Protein AF-A0A0C4YK87-F1 (afdb_monomer_lite)

Secondary structure (DSSP, 8-state):
------SSHHHHHHHHHHHHHHHHHS-HHHHHHHHHHHHHHHHHHHHHHH--EEEE-TTS--EEEEPTTS-EE-HHHHHHHHHHHGGGG-HHHHHHHHHHHSTT--

Organism: NCBI:txid68895

Foldseek 3Di:
DDDPQDLELSVLVVLLVVLLVLLVPPDLVVLLVVLVVSLVSLLSSCCVQFVWDWDADPVRPAIWTAGPQGDIGGSSVLSSCCSHVNPVSRSSVVVVCCCVVSVPGD

Radius of gyration: 13.45 Å; chains: 1; bounding box: 34×31×36 Å

pLDDT: mean 90.08, std 13.36, range [35.16, 98.38]

Sequence (106 aa):
MGVDVGYDKGGVEWLDGFVNGQHEKASDELKEQLVQTLGSFFGECLRHAYGGEWKQEEDGASWYISFPKGGATFPFNKVRKNLMNGPGDSVLGLFTVIPGIFPDGP

Structure (mmCIF, N/CA/C/O backbone):
data_AF-A0A0C4YK87-F1
#
_entry.id   AF-A0A0C4YK87-F1
#
loop_
_atom_site.group_PDB
_atom_site.id
_atom_site.type_symbol
_atom_site.label_atom_id
_atom_site.label_alt_id
_atom_site.label_comp_id
_atom_site.label_asym_id
_atom_site.label_entity_id
_atom_site.label_seq_id
_atom_site.pdbx_PDB_ins_code
_atom_site.Cartn_x
_atom_site.Cartn_y
_atom_site.Cartn_z
_atom_site.occupancy
_atom_site.B_iso_or_equiv
_atom_site.auth_seq_id
_atom_site.auth_comp_id
_atom_site.auth_asym_id
_atom_site.auth_atom_id
_atom_site.pdbx_PDB_model_num
ATOM 1 N N . MET A 1 1 ? -12.922 -19.584 8.282 1.00 35.16 1 MET A N 1
ATOM 2 C CA . MET A 1 1 ? -12.436 -19.555 6.888 1.00 35.16 1 MET A CA 1
ATOM 3 C C . MET A 1 1 ? -11.298 -18.556 6.841 1.00 35.16 1 MET A C 1
ATOM 5 O O . MET A 1 1 ? -11.550 -17.387 7.095 1.00 35.16 1 MET A O 1
ATOM 9 N N . GLY A 1 2 ? -10.063 -19.022 6.655 1.00 47.53 2 GLY A N 1
ATOM 10 C CA . GLY A 1 2 ? -8.928 -18.141 6.373 1.00 47.53 2 GLY A CA 1
ATOM 11 C C . GLY A 1 2 ? -8.921 -17.853 4.878 1.00 47.53 2 GLY A C 1
ATOM 12 O O . GLY A 1 2 ? -9.050 -18.789 4.093 1.00 47.53 2 GLY A O 1
ATOM 13 N N . VAL A 1 3 ? -8.874 -16.581 4.496 1.00 53.72 3 VAL A N 1
ATOM 14 C CA . VAL A 1 3 ? -8.658 -16.193 3.099 1.00 53.72 3 VAL A CA 1
ATOM 15 C C . VAL A 1 3 ? -7.180 -16.434 2.809 1.00 53.72 3 VAL A C 1
ATOM 17 O O . VAL A 1 3 ? -6.334 -15.950 3.559 1.00 53.72 3 VAL A O 1
ATOM 20 N N . ASP A 1 4 ? -6.879 -17.205 1.768 1.00 52.91 4 ASP A N 1
ATOM 21 C CA . ASP A 1 4 ? -5.517 -17.341 1.255 1.00 52.91 4 ASP A CA 1
ATOM 22 C C . ASP A 1 4 ? -5.186 -16.059 0.480 1.00 52.91 4 ASP A C 1
ATOM 24 O O . ASP A 1 4 ? -5.587 -15.885 -0.670 1.00 52.91 4 ASP A O 1
ATOM 28 N N . VAL A 1 5 ? -4.592 -15.086 1.172 1.00 60.34 5 VAL A N 1
ATOM 29 C CA . VAL A 1 5 ? -4.176 -13.804 0.594 1.00 60.34 5 VAL A CA 1
ATOM 30 C C . VAL A 1 5 ? -2.758 -13.946 0.053 1.00 60.34 5 VAL A C 1
ATOM 32 O O . VAL A 1 5 ? -1.781 -13.801 0.786 1.00 60.34 5 VAL A O 1
ATOM 35 N N . GLY A 1 6 ? -2.652 -14.243 -1.241 1.00 72.19 6 GLY A N 1
ATOM 36 C CA . GLY A 1 6 ? -1.391 -14.144 -1.974 1.00 72.19 6 GLY A CA 1
ATOM 37 C C . GLY A 1 6 ? -0.946 -12.688 -2.155 1.00 72.19 6 GLY A C 1
ATOM 38 O O . GLY A 1 6 ? -1.739 -11.758 -2.020 1.00 72.19 6 GLY A O 1
ATOM 39 N N . TYR A 1 7 ? 0.324 -12.472 -2.507 1.00 80.69 7 TYR A N 1
ATOM 40 C CA . TYR A 1 7 ? 0.864 -11.151 -2.875 1.00 80.69 7 TYR A CA 1
ATOM 41 C C . TYR A 1 7 ? 0.557 -10.800 -4.337 1.00 80.69 7 TYR A C 1
ATOM 43 O O . TYR A 1 7 ? 1.439 -10.437 -5.115 1.00 80.69 7 TYR A O 1
ATOM 51 N N . ASP A 1 8 ? -0.699 -10.972 -4.726 1.00 81.19 8 ASP A N 1
ATOM 52 C CA . ASP A 1 8 ? -1.203 -10.763 -6.076 1.00 81.19 8 ASP A CA 1
ATOM 53 C C . ASP A 1 8 ? -2.380 -9.777 -6.067 1.00 81.19 8 ASP A C 1
ATOM 55 O O . ASP A 1 8 ? -2.696 -9.142 -5.057 1.00 81.19 8 ASP A O 1
ATOM 59 N N . LYS A 1 9 ? -3.048 -9.630 -7.214 1.00 88.31 9 LYS A N 1
ATOM 60 C CA . LYS A 1 9 ? -4.214 -8.753 -7.329 1.00 88.31 9 LYS A CA 1
ATOM 61 C C . LYS A 1 9 ? -5.317 -9.106 -6.317 1.00 88.31 9 LYS A C 1
ATOM 63 O O . LYS A 1 9 ? -5.931 -8.189 -5.781 1.00 88.31 9 LYS A O 1
ATOM 68 N N . GLY A 1 10 ? -5.543 -10.388 -6.026 1.00 90.56 10 GLY A N 1
ATOM 69 C CA . GLY A 1 10 ? -6.549 -10.822 -5.053 1.00 90.56 10 GLY A CA 1
ATOM 70 C C . GLY A 1 10 ? -6.202 -10.386 -3.627 1.00 90.56 10 GLY A C 1
ATOM 71 O O . GLY A 1 10 ? -7.074 -9.923 -2.890 1.00 90.56 10 GLY A O 1
ATOM 72 N N . GLY A 1 11 ? -4.918 -10.432 -3.260 1.00 91.62 11 GLY A N 1
ATOM 73 C CA . GLY A 1 11 ? -4.426 -9.859 -2.002 1.00 91.62 11 GLY A CA 1
ATOM 74 C C . GLY A 1 11 ? -4.693 -8.359 -1.882 1.00 91.62 11 GLY A C 1
ATOM 75 O O . GLY A 1 11 ? -5.126 -7.879 -0.831 1.00 91.62 11 GLY A O 1
ATOM 76 N N . VAL A 1 12 ? -4.499 -7.612 -2.971 1.00 95.56 12 VAL A N 1
ATOM 77 C CA . VAL A 1 12 ? -4.759 -6.164 -3.003 1.00 95.56 12 VAL A CA 1
ATOM 78 C C . VAL A 1 12 ? -6.255 -5.848 -2.966 1.00 95.56 12 VAL A C 1
ATOM 80 O O . VAL A 1 12 ? -6.651 -4.899 -2.294 1.00 95.56 12 VAL A O 1
ATOM 83 N N . GLU A 1 13 ? -7.098 -6.639 -3.632 1.00 96.31 13 GLU A N 1
ATOM 84 C CA . GLU A 1 13 ? -8.561 -6.513 -3.552 1.00 96.31 13 GLU A CA 1
ATOM 85 C C . GLU A 1 13 ? -9.063 -6.721 -2.116 1.00 96.31 13 GLU A C 1
ATOM 87 O O . GLU A 1 13 ? -9.871 -5.933 -1.616 1.00 96.31 13 GLU A O 1
ATOM 92 N N . TRP A 1 14 ? -8.537 -7.732 -1.416 1.00 96.19 14 TRP A N 1
ATOM 93 C CA . TRP A 1 14 ? -8.833 -7.943 0.002 1.00 96.19 14 TRP A CA 1
ATOM 94 C C . TRP A 1 14 ? -8.358 -6.770 0.868 1.00 96.19 14 TRP A C 1
ATOM 96 O O . TRP A 1 14 ? -9.118 -6.283 1.711 1.00 96.19 14 TRP A O 1
ATOM 106 N N . LEU A 1 15 ? -7.127 -6.295 0.647 1.00 97.38 15 LEU A N 1
ATOM 107 C CA . LEU A 1 15 ? -6.560 -5.169 1.388 1.00 97.38 15 LEU A CA 1
ATOM 108 C C . LEU A 1 15 ? -7.415 -3.909 1.225 1.00 97.38 15 LEU A C 1
ATOM 110 O O . LEU A 1 15 ? -7.699 -3.241 2.215 1.00 97.38 15 LEU A O 1
ATOM 114 N N . ASP A 1 16 ? -7.826 -3.585 0.001 1.00 97.69 16 ASP A N 1
ATOM 115 C CA . ASP A 1 16 ? -8.639 -2.404 -0.294 1.00 97.69 16 ASP A CA 1
ATOM 116 C C . ASP A 1 16 ? -9.985 -2.456 0.440 1.00 97.69 16 ASP A C 1
ATOM 118 O O . ASP A 1 16 ? -10.368 -1.504 1.122 1.00 97.69 16 ASP A O 1
ATOM 122 N N . GLY A 1 17 ? -10.654 -3.614 0.407 1.00 97.00 17 GLY A N 1
ATOM 123 C CA . GLY A 1 17 ? -11.874 -3.845 1.179 1.00 97.00 17 GLY A CA 1
ATOM 124 C C . GLY A 1 17 ? -11.657 -3.695 2.688 1.00 97.00 17 GLY A C 1
ATOM 125 O O . GLY A 1 17 ? -12.461 -3.052 3.368 1.00 97.00 17 GLY A O 1
ATOM 126 N N . PHE A 1 18 ? -10.558 -4.240 3.221 1.00 97.31 18 PHE A N 1
ATOM 127 C CA . PHE A 1 18 ? -10.211 -4.104 4.636 1.00 97.31 18 PHE A CA 1
ATOM 128 C C . PHE A 1 18 ? -9.975 -2.639 5.018 1.00 97.31 18 PHE A C 1
ATOM 130 O O . PHE A 1 18 ? -10.569 -2.154 5.980 1.00 97.31 18 PHE A O 1
ATOM 137 N N . VAL A 1 19 ? -9.156 -1.921 4.249 1.00 97.81 19 VAL A N 1
ATOM 138 C CA . VAL A 1 19 ? -8.826 -0.509 4.477 1.00 97.81 19 VAL A CA 1
ATOM 139 C C . VAL A 1 19 ? -10.077 0.366 4.431 1.00 97.81 19 VAL A C 1
ATOM 141 O O . VAL A 1 19 ? -10.278 1.169 5.340 1.00 97.81 19 VAL A O 1
ATOM 144 N N . ASN A 1 20 ? -10.955 0.177 3.444 1.00 97.62 20 ASN A N 1
ATOM 145 C CA . ASN A 1 20 ? -12.217 0.917 3.357 1.00 97.62 20 ASN A CA 1
ATOM 146 C C . ASN A 1 20 ? -13.144 0.603 4.546 1.00 97.62 20 ASN A C 1
ATOM 148 O O . ASN A 1 20 ? -13.771 1.503 5.099 1.00 97.62 20 ASN A O 1
ATOM 152 N N . GLY A 1 21 ? -13.173 -0.648 5.013 1.00 97.06 21 GLY A N 1
ATOM 153 C CA . GLY A 1 21 ? -13.899 -1.010 6.232 1.00 97.06 21 GLY A CA 1
ATOM 154 C C . GLY A 1 21 ? -13.345 -0.336 7.494 1.00 97.06 21 GLY A C 1
ATOM 155 O O . GLY A 1 21 ? -14.120 0.037 8.376 1.00 97.06 21 GLY A O 1
ATOM 156 N N . GLN A 1 22 ? -12.022 -0.159 7.588 1.00 97.25 22 GLN A N 1
ATOM 157 C CA . GLN A 1 22 ? -11.383 0.562 8.696 1.00 97.25 22 GLN A CA 1
ATOM 158 C C . GLN A 1 22 ? -11.551 2.079 8.579 1.00 97.25 22 GLN A C 1
ATOM 160 O O . GLN A 1 22 ? -11.698 2.741 9.601 1.00 97.25 22 GLN A O 1
ATOM 165 N N . HIS A 1 23 ? -11.594 2.639 7.367 1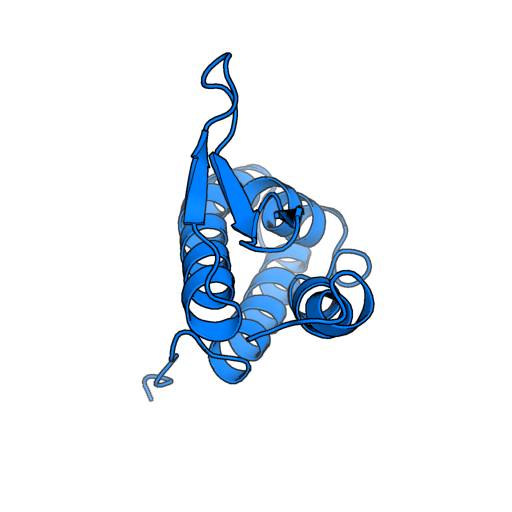.00 96.44 23 HIS A N 1
ATOM 166 C CA . HIS A 1 23 ? -11.861 4.062 7.150 1.00 96.44 23 HIS A CA 1
ATOM 167 C C . HIS A 1 23 ? -13.139 4.521 7.875 1.00 96.44 23 HIS A C 1
ATOM 169 O O . HIS A 1 23 ? -13.120 5.544 8.564 1.00 96.44 23 HIS A O 1
ATOM 175 N N . GLU A 1 24 ? -14.208 3.723 7.786 1.00 94.25 24 GLU A N 1
ATOM 176 C CA . GLU A 1 24 ? -15.509 4.011 8.402 1.00 94.25 24 GLU A CA 1
ATOM 177 C C . GLU A 1 24 ? -15.562 3.749 9.916 1.00 94.25 24 GLU A C 1
ATOM 179 O O . GLU A 1 24 ? -16.337 4.391 10.624 1.00 94.25 24 GLU A O 1
ATOM 184 N N . LYS A 1 25 ? -14.794 2.772 10.417 1.00 95.62 25 LYS A N 1
ATOM 185 C CA . LYS A 1 25 ? -15.009 2.180 11.754 1.00 95.62 25 LYS A CA 1
ATOM 186 C C . LYS A 1 25 ? -13.889 2.443 12.755 1.00 95.62 25 LYS A C 1
ATOM 188 O O . LYS A 1 25 ? -14.145 2.427 13.957 1.00 95.62 25 LYS A O 1
ATOM 193 N N . ALA A 1 26 ? -12.657 2.611 12.286 1.00 95.75 26 ALA A N 1
ATOM 194 C CA . ALA A 1 26 ? -11.494 2.782 13.146 1.00 95.75 26 ALA A CA 1
ATOM 195 C C . ALA A 1 26 ? -11.376 4.229 13.638 1.00 95.75 26 ALA A C 1
ATOM 197 O O . ALA A 1 26 ? -11.701 5.174 12.917 1.00 95.75 26 ALA A O 1
ATOM 198 N N . SER A 1 27 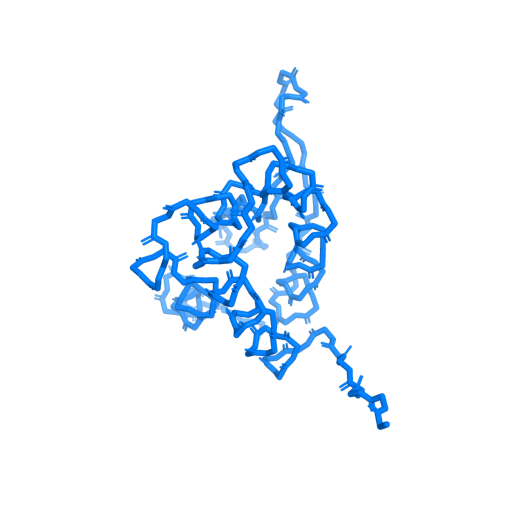? -10.847 4.402 14.850 1.00 97.62 27 SER A N 1
ATOM 199 C CA . SER A 1 27 ? -10.373 5.707 15.314 1.00 97.62 27 SER A CA 1
ATOM 200 C C . SER A 1 27 ? -9.150 6.152 14.511 1.00 97.62 27 SER A C 1
ATOM 202 O O . SER A 1 27 ? -8.434 5.321 13.949 1.00 97.62 27 SER A O 1
ATOM 204 N N . ASP A 1 28 ? -8.864 7.452 14.501 1.00 95.94 28 ASP A N 1
ATOM 205 C CA . ASP A 1 28 ? -7.679 7.984 13.815 1.00 95.94 28 ASP A CA 1
ATOM 206 C C . ASP A 1 28 ? -6.373 7.406 14.380 1.00 95.94 28 ASP A C 1
ATOM 208 O O . ASP A 1 28 ? -5.458 7.082 13.628 1.00 95.94 28 ASP A O 1
ATOM 212 N N . GLU A 1 29 ? -6.313 7.165 15.693 1.00 97.06 29 GLU A N 1
ATOM 213 C CA . GLU A 1 29 ? -5.171 6.497 16.326 1.00 97.06 29 GLU A CA 1
ATOM 214 C C . GLU A 1 29 ? -4.979 5.064 15.807 1.00 97.06 29 GLU A C 1
ATOM 216 O O . GLU A 1 29 ? -3.864 4.673 15.456 1.00 97.06 29 GLU A O 1
ATOM 221 N N . LEU A 1 30 ? -6.063 4.287 15.698 1.00 96.25 30 LEU A N 1
ATOM 222 C CA . LEU A 1 30 ? -5.993 2.929 15.161 1.00 96.25 30 LEU A CA 1
ATOM 223 C C . LEU A 1 30 ? -5.615 2.942 13.675 1.00 96.25 30 LEU A C 1
ATOM 225 O O . LEU A 1 30 ? -4.821 2.108 13.241 1.00 96.25 30 LEU A O 1
ATOM 229 N N . LYS A 1 31 ? -6.132 3.897 12.891 1.00 97.44 31 LYS A N 1
ATOM 230 C CA . LYS A 1 31 ? -5.742 4.066 11.483 1.00 97.44 31 LYS A CA 1
ATOM 231 C C . LYS A 1 31 ? -4.235 4.262 11.363 1.00 97.44 31 LYS A C 1
ATOM 233 O O . LYS A 1 31 ? -3.608 3.554 10.582 1.00 97.44 31 LYS A O 1
ATOM 238 N N . GLU A 1 32 ? 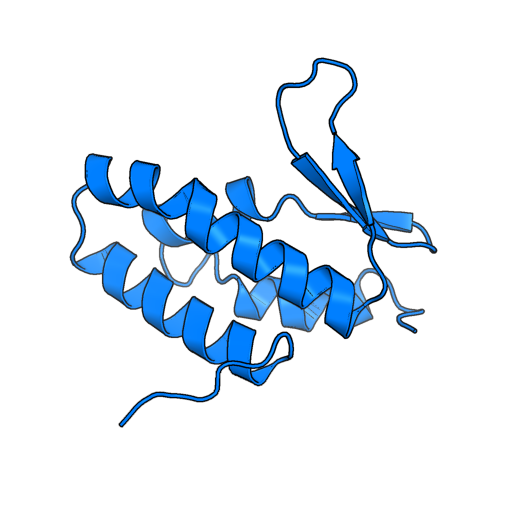-3.641 5.136 12.171 1.00 96.62 32 GLU A N 1
ATOM 239 C CA . GLU A 1 32 ? -2.193 5.367 12.158 1.00 96.62 32 GLU A CA 1
ATOM 240 C C . GLU A 1 32 ? -1.378 4.124 12.541 1.00 96.62 32 GLU A C 1
ATOM 242 O O . GLU A 1 32 ? -0.359 3.835 11.911 1.00 96.62 32 GLU A O 1
ATOM 247 N N . GLN A 1 33 ? -1.848 3.327 13.504 1.00 96.19 33 GLN A N 1
ATOM 248 C CA . GLN A 1 33 ? -1.201 2.060 13.870 1.00 96.19 33 GLN A CA 1
ATOM 249 C C . GLN A 1 33 ? -1.249 1.023 12.736 1.00 96.19 33 GLN A C 1
ATOM 251 O O . GLN A 1 33 ? -0.300 0.261 12.547 1.00 96.19 33 GLN A O 1
ATOM 256 N N . LEU A 1 34 ? -2.330 1.009 11.951 1.00 97.12 34 LEU A N 1
ATOM 257 C CA . LEU A 1 34 ? -2.505 0.082 10.832 1.00 97.12 34 LEU A CA 1
ATOM 258 C C . LEU A 1 34 ? -1.618 0.415 9.626 1.00 97.12 34 LEU A C 1
ATOM 260 O O . LEU A 1 34 ? -1.292 -0.491 8.855 1.00 97.12 34 LEU A O 1
ATOM 264 N N . VAL A 1 35 ? -1.204 1.679 9.459 1.00 97.81 35 VAL A N 1
ATOM 265 C CA . VAL A 1 35 ? -0.430 2.139 8.289 1.00 97.81 35 VAL A CA 1
ATOM 266 C C . VAL A 1 35 ? 0.812 1.287 8.058 1.00 97.81 35 VAL A C 1
ATOM 268 O O . VAL A 1 35 ? 1.083 0.923 6.916 1.00 97.81 35 VAL A O 1
ATOM 271 N N . GLN A 1 36 ? 1.551 0.946 9.117 1.00 95.94 36 GLN A N 1
ATOM 272 C CA . GLN A 1 36 ? 2.800 0.202 8.969 1.00 95.94 36 GLN A CA 1
ATOM 273 C C . GLN A 1 36 ? 2.553 -1.215 8.450 1.00 95.94 36 GLN A C 1
ATOM 275 O O . GLN A 1 36 ? 3.081 -1.596 7.411 1.00 95.94 36 GLN A O 1
ATOM 280 N N . THR A 1 37 ? 1.692 -1.986 9.113 1.00 96.88 37 THR A N 1
ATOM 281 C CA . THR A 1 37 ? 1.432 -3.379 8.723 1.00 96.88 37 THR A CA 1
ATOM 282 C C . THR A 1 37 ? 0.777 -3.478 7.346 1.00 96.88 37 THR A C 1
ATOM 284 O O . THR A 1 37 ? 1.212 -4.266 6.505 1.00 96.88 37 THR A O 1
ATOM 287 N N . LEU A 1 38 ? -0.247 -2.661 7.088 1.00 98.06 38 LEU A N 1
ATOM 288 C CA . LEU A 1 38 ? -0.970 -2.677 5.817 1.00 98.06 38 LEU A CA 1
ATOM 289 C C . LEU A 1 38 ? -0.118 -2.107 4.672 1.00 98.06 38 LEU A C 1
ATOM 291 O O . LEU A 1 38 ? -0.159 -2.622 3.556 1.00 98.06 38 LEU A O 1
ATOM 295 N N . GLY A 1 39 ? 0.689 -1.079 4.950 1.00 97.94 39 GLY A N 1
ATOM 296 C CA . GLY A 1 39 ? 1.644 -0.505 4.004 1.00 97.94 39 GLY A CA 1
ATOM 297 C C . GLY A 1 39 ? 2.729 -1.497 3.595 1.00 97.94 39 GLY A C 1
ATOM 298 O O . GLY A 1 39 ? 3.006 -1.628 2.404 1.00 97.94 39 GLY A O 1
ATOM 299 N N . SER A 1 40 ? 3.292 -2.251 4.545 1.00 97.25 40 SER A N 1
ATOM 300 C CA . SER A 1 40 ? 4.246 -3.325 4.247 1.00 97.25 40 SER A CA 1
ATOM 301 C C . SER A 1 40 ? 3.624 -4.408 3.366 1.00 97.25 40 SER A C 1
ATOM 303 O O . SER A 1 40 ? 4.210 -4.764 2.347 1.00 97.25 40 SER A O 1
ATOM 305 N N . PHE A 1 41 ? 2.418 -4.883 3.702 1.00 97.50 41 PHE A N 1
ATOM 306 C CA . PHE A 1 41 ? 1.712 -5.880 2.890 1.00 97.50 41 PHE A CA 1
ATOM 307 C C . PHE A 1 41 ? 1.441 -5.374 1.466 1.00 97.50 41 PHE A C 1
ATOM 309 O O . PHE A 1 41 ? 1.693 -6.084 0.491 1.00 97.50 41 PH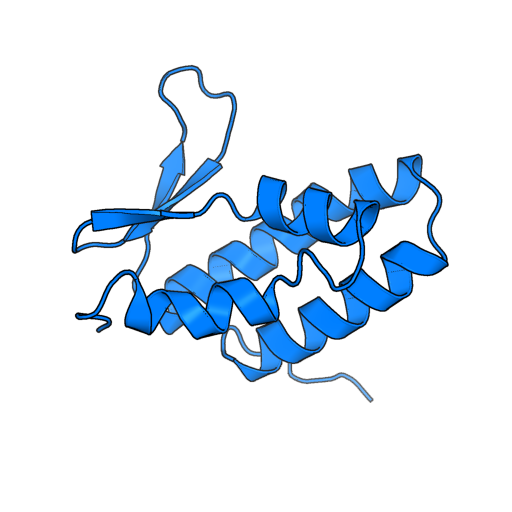E A O 1
ATOM 316 N N . PHE A 1 42 ? 0.988 -4.124 1.325 1.00 97.94 42 PHE A N 1
ATOM 317 C CA . PHE A 1 42 ? 0.773 -3.522 0.011 1.00 97.94 42 PHE A CA 1
ATOM 318 C C . PHE A 1 42 ? 2.072 -3.412 -0.795 1.00 97.94 42 PHE A C 1
ATOM 320 O O . PHE A 1 42 ? 2.086 -3.694 -1.992 1.00 97.94 42 PHE A O 1
ATOM 327 N N . GLY A 1 43 ? 3.173 -3.038 -0.142 1.00 96.75 43 GLY A N 1
ATOM 328 C CA . GLY A 1 43 ? 4.491 -3.002 -0.765 1.00 96.75 43 GLY A CA 1
ATOM 329 C C . GLY A 1 43 ? 4.946 -4.369 -1.272 1.00 96.75 43 GLY A C 1
ATOM 330 O O . GLY A 1 43 ? 5.413 -4.457 -2.405 1.00 96.75 43 GLY A O 1
ATOM 331 N N . GLU A 1 44 ? 4.735 -5.444 -0.509 1.00 96.50 44 GLU A N 1
ATOM 332 C CA . GLU A 1 44 ? 5.022 -6.803 -0.986 1.00 96.50 44 GLU A CA 1
ATOM 333 C C . GLU A 1 44 ? 4.154 -7.173 -2.194 1.00 96.50 44 GLU A C 1
ATOM 335 O O . GLU A 1 44 ? 4.682 -7.675 -3.184 1.00 96.50 44 GLU A O 1
ATOM 340 N N . CYS A 1 45 ? 2.862 -6.826 -2.199 1.00 95.31 45 CYS A N 1
ATOM 341 C CA . CYS A 1 45 ? 2.013 -7.029 -3.379 1.00 95.31 45 CYS A CA 1
ATOM 342 C C . CYS A 1 45 ? 2.580 -6.321 -4.622 1.00 95.31 45 CYS A C 1
ATOM 344 O O . CYS A 1 45 ? 2.619 -6.895 -5.706 1.00 95.31 45 CYS A O 1
ATOM 346 N N . LEU A 1 46 ? 3.066 -5.085 -4.474 1.00 94.06 46 LEU A N 1
ATOM 347 C CA . LEU A 1 46 ? 3.681 -4.324 -5.568 1.00 94.06 46 LEU A CA 1
ATOM 348 C C . LEU A 1 46 ? 4.992 -4.956 -6.055 1.00 94.06 46 LEU A C 1
ATOM 350 O O . LEU A 1 46 ? 5.240 -5.009 -7.259 1.00 94.06 46 LEU A O 1
ATOM 354 N N . ARG A 1 47 ? 5.832 -5.446 -5.139 1.00 94.12 47 ARG A N 1
ATOM 355 C CA . ARG A 1 47 ? 7.092 -6.127 -5.475 1.00 94.12 47 ARG A CA 1
ATOM 356 C C . ARG A 1 47 ? 6.844 -7.430 -6.221 1.00 94.12 47 ARG A C 1
ATOM 358 O O . ARG A 1 47 ? 7.466 -7.665 -7.250 1.00 94.12 47 ARG A O 1
ATOM 365 N N . HIS A 1 48 ? 5.923 -8.246 -5.720 1.00 92.00 48 HIS A N 1
ATOM 366 C CA . HIS A 1 48 ? 5.595 -9.542 -6.302 1.00 92.00 48 HIS A CA 1
ATOM 367 C C . HIS A 1 48 ? 4.884 -9.410 -7.653 1.00 92.00 48 HIS A C 1
ATOM 369 O O . HIS A 1 48 ? 5.196 -10.161 -8.573 1.00 92.00 48 HIS A O 1
ATOM 375 N N . ALA A 1 49 ? 3.975 -8.442 -7.798 1.00 90.88 49 ALA A N 1
ATOM 376 C CA . ALA A 1 49 ? 3.234 -8.251 -9.041 1.00 90.88 49 ALA A CA 1
ATOM 377 C C . ALA A 1 49 ? 4.038 -7.531 -10.134 1.00 90.88 49 ALA A C 1
ATOM 379 O O . ALA A 1 49 ? 3.853 -7.822 -11.314 1.00 90.88 49 ALA A O 1
ATOM 380 N N . TYR A 1 50 ? 4.910 -6.587 -9.760 1.00 89.12 50 TYR A N 1
ATOM 381 C CA . TYR A 1 50 ? 5.550 -5.669 -10.714 1.00 89.12 50 TYR A CA 1
ATOM 382 C C . TYR A 1 50 ? 7.083 -5.664 -10.672 1.00 89.12 50 TYR A C 1
ATOM 384 O O . TYR A 1 50 ? 7.708 -4.858 -11.359 1.00 89.12 50 TYR A O 1
ATOM 392 N N . GLY A 1 51 ? 7.710 -6.531 -9.873 1.00 88.88 51 GLY A N 1
ATOM 393 C CA . GLY A 1 51 ? 9.171 -6.629 -9.786 1.00 88.88 51 GLY A CA 1
ATOM 394 C C . GLY A 1 51 ? 9.843 -5.406 -9.154 1.00 88.88 51 GLY A C 1
ATOM 395 O O . GLY A 1 51 ? 10.989 -5.101 -9.472 1.00 88.88 51 GLY A O 1
ATOM 396 N N . GLY A 1 52 ? 9.126 -4.663 -8.306 1.00 90.31 52 GLY A N 1
ATOM 397 C CA . GLY A 1 52 ? 9.672 -3.506 -7.599 1.00 90.31 52 GLY A CA 1
ATOM 398 C C . GLY A 1 52 ? 10.656 -3.872 -6.482 1.00 90.31 52 GLY A C 1
ATOM 399 O O . GLY A 1 52 ? 10.691 -5.002 -5.994 1.00 90.31 52 GLY A O 1
ATOM 400 N N . GLU A 1 53 ? 11.421 -2.882 -6.025 1.00 95.88 53 GLU A N 1
ATOM 401 C CA . GLU A 1 53 ? 12.367 -3.009 -4.916 1.00 95.88 53 GLU A CA 1
ATOM 402 C C . GLU A 1 53 ? 12.088 -1.986 -3.814 1.00 95.88 53 GLU A C 1
ATOM 404 O O . GLU A 1 53 ? 11.753 -0.835 -4.089 1.00 95.88 53 GLU A O 1
ATOM 409 N N . TRP A 1 54 ? 12.272 -2.397 -2.557 1.00 97.56 54 TRP A N 1
ATOM 410 C CA . TRP A 1 54 ? 12.212 -1.498 -1.412 1.00 97.56 54 TRP A CA 1
ATOM 411 C C . TRP A 1 54 ? 13.435 -0.598 -1.431 1.00 97.56 54 TRP A C 1
ATOM 413 O O . TRP A 1 54 ? 14.569 -1.076 -1.473 1.00 97.56 54 TRP A O 1
ATOM 423 N N . LYS A 1 55 ? 13.189 0.701 -1.350 1.00 97.06 55 LYS A N 1
ATOM 424 C CA . LYS A 1 55 ? 14.200 1.726 -1.139 1.00 97.06 55 LYS A CA 1
ATOM 425 C C . LYS A 1 55 ? 13.745 2.646 -0.018 1.00 97.06 55 LYS A C 1
ATOM 427 O O . LYS A 1 55 ? 12.557 2.716 0.300 1.00 97.06 55 LYS A O 1
ATOM 432 N N . GLN A 1 56 ? 14.704 3.342 0.568 1.00 96.81 56 GLN A N 1
ATOM 433 C CA . GLN A 1 56 ? 14.464 4.365 1.572 1.00 96.81 56 GLN A CA 1
ATOM 434 C C . GLN A 1 56 ? 14.864 5.723 0.992 1.00 96.81 56 GLN A C 1
ATOM 436 O O . GLN A 1 56 ? 15.779 5.796 0.167 1.00 96.81 56 GLN A O 1
ATOM 441 N N . GLU A 1 57 ? 14.145 6.780 1.361 1.00 92.88 57 GLU A N 1
ATOM 442 C CA . GLU A 1 57 ? 14.557 8.154 1.057 1.00 92.88 57 GLU A CA 1
ATOM 443 C C . GLU A 1 57 ? 15.918 8.464 1.702 1.00 92.88 57 GLU A C 1
ATOM 445 O O . GLU A 1 57 ? 16.295 7.843 2.697 1.00 92.88 57 GLU A O 1
ATOM 450 N N . GLU A 1 58 ? 16.672 9.407 1.129 1.00 92.94 58 GLU A N 1
ATOM 451 C CA . GLU A 1 58 ? 18.036 9.733 1.584 1.00 92.94 58 GLU A CA 1
ATOM 452 C C . GLU A 1 58 ? 18.084 10.217 3.041 1.00 92.94 58 GLU A C 1
ATOM 454 O O . GLU A 1 58 ? 19.059 9.967 3.747 1.00 92.94 58 GLU A O 1
ATOM 459 N N . ASP A 1 59 ? 17.023 10.881 3.501 1.00 93.19 59 ASP A N 1
ATOM 460 C CA . ASP A 1 59 ? 16.860 11.345 4.881 1.00 93.19 59 ASP A CA 1
ATOM 461 C C . ASP A 1 59 ? 16.379 10.243 5.845 1.00 93.19 59 ASP A C 1
ATOM 463 O O . ASP A 1 59 ? 16.285 10.464 7.053 1.00 93.19 59 ASP A O 1
ATOM 467 N N . GLY A 1 60 ? 16.080 9.049 5.326 1.00 89.88 60 GLY A N 1
ATOM 468 C CA . GLY A 1 60 ? 15.557 7.922 6.084 1.00 89.88 60 GLY A CA 1
ATOM 469 C C . GLY A 1 60 ? 14.072 8.028 6.452 1.00 89.88 60 GLY A C 1
ATOM 470 O O . GLY A 1 60 ? 13.571 7.127 7.131 1.00 89.88 60 GLY A O 1
ATOM 471 N N . ALA A 1 61 ? 13.361 9.078 6.025 1.00 89.06 61 ALA A N 1
ATOM 472 C CA . ALA A 1 61 ? 12.015 9.388 6.505 1.00 89.06 61 ALA A CA 1
ATOM 473 C C . ALA A 1 61 ? 10.950 8.403 6.006 1.00 89.06 61 ALA A C 1
ATOM 475 O O . ALA A 1 61 ? 10.058 8.029 6.772 1.00 89.06 61 ALA A O 1
ATOM 476 N N . SER A 1 62 ? 11.055 7.947 4.752 1.00 91.62 62 SER A N 1
ATOM 477 C CA . SER A 1 62 ? 10.058 7.053 4.154 1.00 91.62 62 SER A CA 1
ATOM 478 C C . SER A 1 62 ? 10.669 5.891 3.384 1.00 91.62 62 SER A C 1
ATOM 480 O O . SER A 1 62 ? 11.727 5.995 2.764 1.00 91.62 62 SER A O 1
ATOM 482 N N . TRP A 1 63 ? 9.925 4.787 3.362 1.00 96.75 63 TRP A N 1
ATOM 483 C CA . TRP A 1 63 ? 10.156 3.654 2.472 1.00 96.75 63 TRP A CA 1
ATOM 484 C C . TRP A 1 63 ? 9.237 3.732 1.254 1.00 96.75 63 TRP A C 1
ATOM 486 O O . TRP A 1 63 ? 8.055 4.076 1.364 1.00 96.75 63 TRP A O 1
ATOM 496 N N . TYR A 1 64 ? 9.767 3.362 0.094 1.00 97.31 64 TYR A N 1
ATOM 497 C CA . TYR A 1 64 ? 9.042 3.338 -1.169 1.00 97.31 64 TYR A CA 1
ATOM 498 C C . TYR A 1 64 ? 9.424 2.119 -2.009 1.00 97.31 64 TYR A C 1
ATOM 500 O O . TYR A 1 64 ? 10.484 1.520 -1.827 1.00 97.31 64 TYR A O 1
ATOM 508 N N . ILE A 1 65 ? 8.547 1.753 -2.941 1.00 96.38 65 ILE A N 1
ATOM 509 C CA . ILE A 1 65 ? 8.825 0.756 -3.971 1.00 96.38 65 ILE A CA 1
ATOM 510 C C . ILE A 1 65 ? 9.299 1.481 -5.220 1.00 96.38 65 ILE A C 1
ATOM 512 O O . ILE A 1 65 ? 8.550 2.272 -5.789 1.00 96.38 65 ILE A O 1
ATOM 516 N N . SER A 1 66 ? 10.530 1.211 -5.639 1.00 95.19 66 SER A N 1
ATOM 517 C CA . SER A 1 66 ? 11.109 1.659 -6.906 1.00 95.19 66 SER A CA 1
ATOM 518 C C . SER A 1 66 ? 10.914 0.575 -7.955 1.00 95.19 66 SER A C 1
ATOM 520 O O . SER A 1 66 ? 11.233 -0.582 -7.695 1.00 95.19 66 SER A O 1
ATOM 522 N N . PHE A 1 67 ? 10.433 0.937 -9.143 1.00 90.69 67 PHE A N 1
ATOM 523 C CA . PHE A 1 67 ? 10.275 -0.027 -10.233 1.00 90.69 67 PHE A CA 1
ATOM 524 C C . PHE A 1 67 ? 11.483 -0.002 -11.186 1.00 90.69 67 PHE A C 1
ATOM 526 O O . PHE A 1 67 ? 12.065 1.068 -11.396 1.00 90.69 67 PHE A O 1
ATOM 533 N N . PRO A 1 68 ? 11.866 -1.145 -11.793 1.00 82.75 68 PRO A N 1
ATOM 534 C CA . PRO A 1 68 ? 13.072 -1.252 -12.624 1.00 82.75 68 PRO A CA 1
ATOM 535 C C . PRO A 1 68 ? 13.127 -0.285 -13.812 1.00 82.75 68 PRO A C 1
ATOM 537 O O . PRO A 1 68 ? 14.202 0.176 -14.186 1.00 82.75 68 PRO A O 1
ATOM 540 N N . LYS A 1 69 ? 11.972 0.040 -14.403 1.00 77.75 69 LYS A N 1
ATOM 541 C CA . LYS A 1 69 ? 11.863 0.909 -15.588 1.00 77.75 69 LYS A CA 1
ATOM 542 C C . LYS A 1 69 ? 11.488 2.356 -15.243 1.00 77.75 69 LYS A C 1
ATOM 544 O O . LYS A 1 69 ? 11.093 3.125 -16.114 1.00 77.75 69 LYS A O 1
ATOM 549 N N . GLY A 1 70 ? 11.661 2.733 -13.976 1.00 82.12 70 GLY A N 1
ATOM 550 C CA . GLY A 1 70 ? 11.392 4.071 -13.466 1.00 82.12 70 GLY A CA 1
ATOM 551 C C . GLY A 1 70 ? 10.061 4.176 -12.730 1.00 82.12 70 GLY A C 1
ATOM 552 O O . GLY A 1 70 ? 9.195 3.308 -12.815 1.00 82.12 70 GLY A 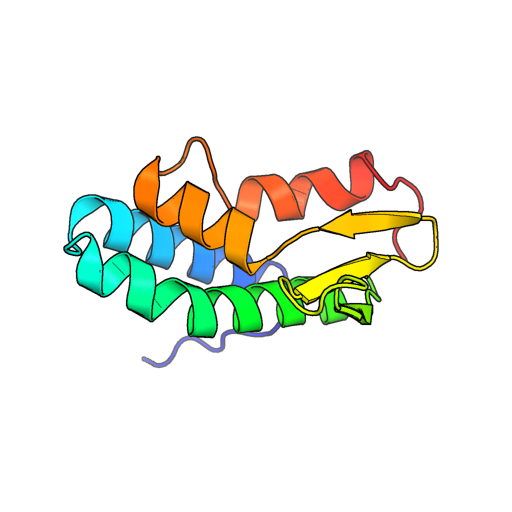O 1
ATOM 553 N N . GLY A 1 71 ? 9.922 5.263 -11.976 1.00 88.25 71 GLY A N 1
ATOM 554 C CA . GLY A 1 71 ? 8.785 5.474 -11.092 1.00 88.25 71 GLY A CA 1
ATOM 555 C C . GLY A 1 71 ? 8.962 4.858 -9.710 1.00 88.25 71 GLY A C 1
ATOM 556 O O . GLY A 1 71 ? 9.798 3.981 -9.465 1.00 88.25 71 GLY A O 1
ATOM 557 N N . ALA A 1 72 ? 8.152 5.363 -8.790 1.00 93.06 72 ALA A N 1
ATOM 558 C CA . ALA A 1 72 ? 8.108 4.904 -7.420 1.00 93.06 72 ALA A CA 1
ATOM 559 C C . ALA A 1 72 ? 6.694 5.034 -6.860 1.00 93.06 72 ALA A C 1
ATOM 561 O O . ALA A 1 72 ? 5.913 5.889 -7.281 1.00 93.06 72 ALA A O 1
ATOM 562 N N . THR A 1 73 ? 6.375 4.198 -5.882 1.00 94.75 73 THR A N 1
ATOM 563 C CA . THR A 1 73 ? 5.146 4.305 -5.092 1.00 94.75 73 THR A CA 1
ATOM 564 C C . THR A 1 73 ? 5.492 4.262 -3.617 1.00 94.75 73 THR A C 1
ATOM 566 O O . THR A 1 73 ? 6.455 3.614 -3.226 1.00 94.75 73 THR A O 1
ATOM 569 N N . PHE A 1 74 ? 4.706 4.953 -2.796 1.00 97.06 74 PHE A N 1
ATOM 570 C CA . PHE A 1 74 ? 4.902 5.045 -1.350 1.00 97.06 74 PHE A CA 1
ATOM 571 C C . PHE A 1 74 ? 3.756 4.292 -0.664 1.00 97.06 74 PHE A C 1
ATOM 573 O O . PHE A 1 74 ? 2.697 4.891 -0.441 1.00 97.06 74 PHE A O 1
ATOM 580 N N . PRO A 1 75 ? 3.910 2.986 -0.369 1.00 97.44 75 PRO A N 1
ATOM 581 C CA . PRO A 1 75 ? 2.793 2.136 0.045 1.00 97.44 75 PRO A CA 1
ATOM 582 C C . PRO A 1 75 ? 2.149 2.616 1.346 1.00 97.44 75 PRO A C 1
ATOM 584 O O . PRO A 1 75 ? 0.930 2.736 1.423 1.00 97.44 75 PRO A O 1
ATOM 587 N N . PHE A 1 76 ? 2.973 2.994 2.327 1.00 98.06 76 PHE A N 1
ATOM 588 C CA . PHE A 1 76 ? 2.537 3.536 3.616 1.00 98.06 76 PHE A CA 1
ATOM 589 C C . PHE A 1 76 ? 1.711 4.813 3.448 1.00 98.06 76 PHE A C 1
ATOM 591 O O . PHE A 1 76 ? 0.598 4.915 3.959 1.00 98.06 76 PHE A O 1
ATOM 598 N N . ASN A 1 77 ? 2.214 5.764 2.655 1.00 97.31 77 ASN A N 1
ATOM 599 C CA . ASN A 1 77 ? 1.504 7.012 2.390 1.00 97.31 77 ASN A CA 1
ATOM 600 C C . ASN A 1 77 ? 0.184 6.762 1.660 1.00 97.31 77 ASN A C 1
ATOM 602 O O . ASN A 1 77 ? -0.808 7.429 1.952 1.00 97.31 77 ASN A O 1
ATOM 606 N N . LYS A 1 78 ? 0.146 5.804 0.725 1.00 97.81 78 LYS A N 1
ATOM 607 C CA . LYS A 1 78 ? -1.091 5.475 0.014 1.00 97.81 78 LYS A CA 1
ATOM 608 C C . LYS A 1 78 ? -2.124 4.834 0.939 1.00 97.81 78 LYS A C 1
ATOM 610 O O . LYS A 1 78 ? -3.270 5.270 0.937 1.00 97.81 78 LYS A O 1
ATOM 615 N N . VAL A 1 79 ? -1.716 3.873 1.766 1.00 98.31 79 VAL A N 1
ATOM 616 C CA . VAL A 1 79 ? -2.584 3.239 2.769 1.00 98.31 79 VAL A CA 1
ATOM 617 C C . VAL A 1 79 ? -3.114 4.268 3.765 1.00 98.31 79 VAL A C 1
ATOM 619 O O . VAL A 1 79 ? -4.318 4.300 4.004 1.00 98.31 79 VAL A O 1
ATOM 622 N N . ARG A 1 80 ? -2.256 5.152 4.296 1.00 98.19 80 ARG A N 1
ATOM 623 C CA . ARG A 1 80 ? -2.685 6.239 5.192 1.00 98.19 80 ARG A CA 1
ATOM 624 C C . ARG A 1 80 ? -3.755 7.102 4.530 1.00 98.19 80 ARG A C 1
ATOM 626 O O . ARG A 1 80 ? -4.812 7.316 5.111 1.00 98.19 80 ARG A O 1
ATOM 633 N N . LYS A 1 81 ? -3.518 7.558 3.296 1.00 98.12 81 LYS A N 1
ATOM 634 C CA . LYS A 1 81 ? -4.504 8.353 2.548 1.00 98.12 81 LYS A CA 1
ATOM 635 C C . LYS A 1 81 ? -5.823 7.605 2.366 1.00 98.12 81 LYS A C 1
ATOM 637 O O . LYS A 1 81 ? -6.872 8.194 2.583 1.00 98.12 81 LYS A O 1
ATOM 642 N N . ASN A 1 82 ? -5.785 6.315 2.045 1.00 98.38 82 ASN A N 1
ATOM 643 C CA . ASN A 1 82 ? -6.996 5.513 1.893 1.00 98.38 82 ASN A CA 1
ATOM 644 C C . ASN A 1 82 ? -7.750 5.344 3.226 1.00 98.38 82 ASN A C 1
ATOM 646 O O . ASN A 1 82 ? -8.971 5.470 3.245 1.00 98.38 82 ASN A O 1
ATOM 650 N N . LEU A 1 83 ? -7.049 5.119 4.343 1.00 98.19 83 LEU A N 1
ATOM 651 C CA . LEU A 1 83 ? -7.655 5.043 5.679 1.00 98.19 83 LEU A CA 1
ATOM 652 C C . LEU A 1 83 ? -8.311 6.371 6.096 1.00 98.19 83 LEU A C 1
ATOM 654 O O . LEU A 1 83 ? -9.334 6.365 6.783 1.00 98.19 83 LEU A O 1
ATOM 658 N N . MET A 1 84 ? -7.748 7.508 5.681 1.00 97.19 84 MET A N 1
ATOM 659 C CA . MET A 1 84 ? -8.247 8.838 6.054 1.00 97.19 84 MET A CA 1
ATOM 660 C C . MET A 1 84 ? -9.335 9.368 5.117 1.00 97.19 84 MET A C 1
ATOM 662 O O . MET A 1 84 ? -10.307 9.945 5.593 1.00 97.19 84 MET A O 1
ATOM 666 N N . ASN A 1 85 ? -9.206 9.138 3.811 1.00 97.06 85 ASN A N 1
ATOM 667 C CA . ASN A 1 85 ? -10.063 9.730 2.778 1.00 97.06 85 ASN A CA 1
ATOM 668 C C . ASN A 1 85 ? -11.040 8.725 2.148 1.00 97.06 85 ASN A C 1
ATOM 670 O O . ASN A 1 85 ? -11.884 9.106 1.336 1.00 97.06 85 ASN A O 1
ATOM 674 N N . GLY A 1 86 ? -10.916 7.442 2.488 1.00 95.06 86 GLY A N 1
ATOM 675 C CA . GLY A 1 86 ? -11.782 6.387 1.983 1.00 95.06 86 GLY A CA 1
ATOM 676 C C . GLY A 1 86 ? -11.501 6.022 0.519 1.00 95.06 86 GLY A C 1
ATOM 677 O O . GLY A 1 86 ? -10.377 6.204 0.037 1.00 95.06 86 GLY A O 1
ATOM 678 N N . PRO A 1 87 ? -12.511 5.513 -0.215 1.00 94.06 87 PRO A N 1
ATOM 679 C CA . PRO A 1 87 ? -12.336 4.905 -1.539 1.00 94.06 87 PRO A CA 1
ATOM 680 C C . PRO A 1 87 ? -11.728 5.816 -2.614 1.00 94.06 87 PRO A C 1
ATOM 682 O O . PRO A 1 87 ? -11.148 5.320 -3.579 1.00 94.06 87 PRO A O 1
ATOM 685 N N . GLY A 1 88 ? -11.809 7.144 -2.455 1.00 92.94 88 GLY A N 1
ATOM 686 C CA . GLY A 1 88 ? -11.145 8.098 -3.355 1.00 92.94 88 GLY A CA 1
ATOM 687 C C . GLY A 1 88 ? -9.618 7.945 -3.380 1.00 92.94 88 GLY A C 1
ATOM 688 O O . GLY A 1 88 ? -8.971 8.308 -4.359 1.00 92.94 88 GLY A O 1
ATOM 689 N N . ASP A 1 89 ? -9.048 7.341 -2.336 1.00 96.88 89 ASP A N 1
ATOM 690 C CA . ASP A 1 89 ? -7.629 7.035 -2.217 1.00 96.88 89 ASP A CA 1
ATOM 691 C C . ASP A 1 89 ? -7.321 5.531 -2.274 1.00 96.88 89 ASP A C 1
ATOM 693 O O . ASP A 1 89 ? -6.281 5.103 -1.783 1.00 96.88 89 ASP A O 1
ATOM 697 N N . SER A 1 90 ? -8.165 4.749 -2.951 1.00 97.50 90 SER A N 1
ATOM 698 C CA . SER A 1 90 ? -8.041 3.292 -3.106 1.00 97.50 90 SER A CA 1
ATOM 699 C C . SER A 1 90 ? -6.618 2.800 -3.439 1.00 97.50 90 SER A C 1
ATOM 701 O O . SER A 1 90 ? -5.970 3.265 -4.392 1.00 97.50 90 SER A O 1
ATOM 703 N N . VAL A 1 91 ? -6.141 1.817 -2.668 1.00 97.69 91 VAL A N 1
ATOM 704 C CA . VAL A 1 91 ? -4.897 1.074 -2.937 1.00 97.69 91 VAL A CA 1
ATOM 705 C C . VAL A 1 91 ? -5.046 0.158 -4.151 1.00 97.69 91 VAL A C 1
ATOM 707 O O . VAL A 1 91 ? -4.122 0.084 -4.962 1.00 97.69 91 VAL A O 1
ATOM 710 N N . LEU A 1 92 ? -6.220 -0.456 -4.344 1.00 97.38 92 LEU A N 1
ATOM 711 C CA . LEU A 1 92 ? -6.532 -1.242 -5.542 1.00 97.38 92 LEU A CA 1
ATOM 712 C C . LEU A 1 92 ? -6.553 -0.367 -6.798 1.00 97.38 92 LEU A C 1
ATOM 714 O O . LEU A 1 92 ? -6.042 -0.768 -7.847 1.00 97.38 92 LEU A O 1
ATOM 718 N N . GLY A 1 93 ? -7.097 0.845 -6.685 1.00 96.19 93 GLY A N 1
ATOM 719 C CA . GLY A 1 93 ? -7.089 1.843 -7.747 1.00 96.19 93 GLY A CA 1
ATOM 720 C C . GLY A 1 93 ? -5.667 2.162 -8.198 1.00 96.19 93 GLY A C 1
ATOM 721 O O . GLY A 1 93 ? -5.372 2.051 -9.387 1.00 96.19 93 GLY A O 1
ATOM 722 N N . LEU A 1 94 ? -4.760 2.466 -7.257 1.00 94.88 94 LEU A N 1
ATOM 723 C CA . LEU A 1 94 ? -3.342 2.675 -7.577 1.00 94.88 94 LEU A CA 1
ATOM 724 C C . LEU A 1 94 ? -2.720 1.430 -8.213 1.00 94.88 94 LEU A C 1
ATOM 726 O O . LEU A 1 94 ? -2.094 1.532 -9.264 1.00 94.88 94 LEU A O 1
ATOM 730 N N . PHE A 1 95 ? -2.909 0.262 -7.599 1.00 94.44 95 PHE A N 1
ATOM 731 C CA . PHE A 1 95 ? -2.356 -0.991 -8.099 1.00 94.44 95 PHE A CA 1
ATOM 732 C C . PHE A 1 95 ? -2.764 -1.259 -9.550 1.00 94.44 95 PHE A C 1
ATOM 734 O O . PHE A 1 95 ? -1.931 -1.668 -10.348 1.00 94.44 95 PHE A O 1
ATOM 741 N N . THR A 1 96 ? -4.014 -0.967 -9.910 1.00 93.81 96 THR A N 1
ATOM 742 C CA . THR A 1 96 ? -4.560 -1.206 -11.253 1.00 93.81 96 THR A CA 1
ATOM 743 C C . THR A 1 96 ? -4.012 -0.239 -12.306 1.00 93.81 96 THR A C 1
ATOM 745 O O . THR A 1 96 ? -3.888 -0.621 -13.467 1.00 93.81 96 THR A O 1
ATOM 748 N N . VAL A 1 97 ? -3.669 1.002 -11.937 1.00 91.56 97 VAL A N 1
ATOM 74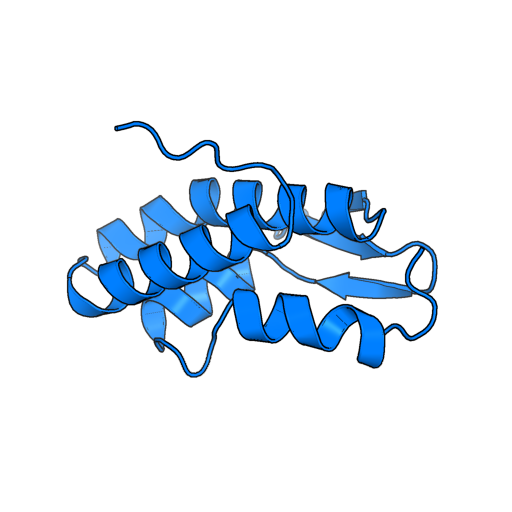9 C CA . VAL A 1 97 ? -3.158 1.999 -12.899 1.00 91.56 97 VAL A CA 1
ATOM 750 C C . VAL A 1 97 ? -1.647 1.933 -13.106 1.00 91.56 97 VAL A C 1
ATOM 752 O O . VAL A 1 97 ? -1.166 2.434 -14.119 1.00 91.56 97 VAL A O 1
ATOM 755 N N . ILE A 1 98 ? -0.892 1.309 -12.195 1.00 89.31 98 ILE A N 1
ATOM 756 C CA . ILE A 1 98 ? 0.573 1.173 -12.293 1.00 89.31 98 ILE A CA 1
ATOM 757 C C . ILE A 1 98 ? 1.018 0.625 -13.657 1.00 89.31 98 ILE A C 1
ATOM 759 O O . ILE A 1 98 ? 1.864 1.276 -14.265 1.00 89.31 98 ILE A O 1
ATOM 763 N N . PRO A 1 99 ? 0.434 -0.458 -14.210 1.00 84.81 99 PRO A N 1
ATOM 764 C CA . PRO A 1 99 ? 0.802 -0.938 -15.541 1.00 84.81 99 PRO A CA 1
ATOM 765 C C . PRO A 1 99 ? 0.526 0.053 -16.674 1.00 84.81 99 PRO A C 1
ATOM 767 O O . PRO A 1 99 ? 1.107 -0.090 -17.732 1.00 84.81 99 PRO A O 1
ATOM 770 N N . GLY A 1 100 ? -0.368 1.032 -16.504 1.00 83.38 100 GLY A N 1
ATOM 771 C CA . GLY A 1 100 ? -0.621 2.076 -17.505 1.00 83.38 100 GLY A CA 1
ATOM 772 C C . GLY A 1 100 ? 0.274 3.310 -17.343 1.00 83.38 100 GLY A C 1
ATOM 773 O O . GLY A 1 100 ? 0.567 3.990 -18.322 1.00 83.38 100 GLY A O 1
ATOM 774 N N . ILE A 1 101 ? 0.709 3.601 -16.113 1.00 80.88 101 ILE A N 1
ATOM 775 C CA . ILE A 1 101 ? 1.618 4.714 -15.783 1.00 80.88 101 ILE A CA 1
ATOM 776 C C . ILE A 1 101 ? 3.074 4.320 -16.056 1.00 80.88 101 ILE A C 1
ATOM 778 O O . ILE A 1 101 ? 3.874 5.142 -16.500 1.00 80.88 101 ILE A O 1
ATOM 782 N N . PHE A 1 102 ? 3.398 3.051 -15.822 1.00 74.75 102 PHE A N 1
ATOM 783 C CA . PHE A 1 102 ? 4.689 2.433 -16.090 1.00 74.75 102 PHE A CA 1
ATOM 784 C C . PHE A 1 102 ? 4.461 1.311 -17.123 1.00 74.75 102 PHE A C 1
ATOM 786 O O . PHE A 1 102 ? 4.455 0.137 -16.750 1.00 74.75 102 PHE A O 1
ATOM 793 N N . PRO A 1 103 ? 4.209 1.674 -18.404 1.00 56.84 103 PRO A N 1
ATOM 794 C CA . PRO A 1 103 ? 3.648 0.815 -19.463 1.00 56.84 103 PRO A CA 1
ATOM 795 C C . PRO A 1 103 ? 4.417 -0.463 -19.794 1.00 56.84 103 PRO A C 1
ATOM 797 O O . PRO A 1 103 ? 3.899 -1.323 -20.498 1.00 56.84 103 PRO A O 1
ATOM 800 N N . ASP A 1 104 ? 5.613 -0.622 -19.245 1.00 53.53 104 ASP A N 1
ATOM 801 C CA . ASP A 1 104 ? 6.470 -1.767 -19.500 1.00 53.53 104 ASP A CA 1
ATOM 802 C C . ASP A 1 104 ? 6.605 -2.680 -18.265 1.00 53.53 104 ASP A C 1
ATOM 804 O O . ASP A 1 104 ? 7.693 -3.212 -18.018 1.00 53.53 104 ASP A O 1
ATOM 808 N N . GLY A 1 105 ? 5.529 -2.850 -17.477 1.00 46.00 105 GLY A N 1
ATOM 809 C CA . GLY A 1 105 ? 5.432 -3.887 -16.429 1.00 46.00 105 GLY A CA 1
ATOM 810 C C . GLY A 1 105 ? 5.887 -5.270 -16.939 1.00 46.00 105 GLY A C 1
ATOM 811 O O . GLY A 1 105 ? 5.890 -5.463 -18.153 1.00 46.00 105 GLY A O 1
ATOM 812 N N . PRO A 1 106 ? 6.329 -6.175 -16.041 1.00 46.62 106 PRO A N 1
ATOM 813 C CA . PRO A 1 106 ? 7.321 -7.231 -16.305 1.00 46.62 106 PRO A CA 1
ATOM 814 C C . PRO A 1 106 ? 7.248 -7.908 -17.678 1.00 46.62 106 PRO A C 1
ATOM 816 O O . PRO A 1 106 ? 6.153 -8.380 -18.056 1.00 46.62 106 PRO A O 1
#